Protein AF-A0A164FD07-F1 (afdb_monomer_lite)

Secondary structure (DSSP, 8-state):
-THHHHHHHTT-S-EE--GGGGTT-HHHHHHHHHHSSS-EE-SS-B-TTTSSBGGG-BS-------

Radius of gyration: 12.45 Å; chains: 1; bounding box: 35×24×26 Å

Foldseek 3Di:
DVCQVVQQVPPDAEEEDDPCCCVPHLVVSLVSQVSHPYAYAFQPDADPVVRHGGSPHHPDDDDDDD

Organism: NCBI:txid35525

Structure (mmCIF, N/CA/C/O backbone):
data_AF-A0A164FD07-F1
#
_entry.id   AF-A0A164FD07-F1
#
loop_
_atom_site.group_PDB
_atom_site.id
_atom_site.type_symbol
_atom_site.label_atom_id
_atom_site.label_alt_id
_atom_site.label_comp_id
_atom_site.label_asym_id
_atom_site.label_entity_id
_atom_site.label_seq_id
_atom_site.pdbx_PDB_ins_code
_atom_site.Cartn_x
_atom_site.Cartn_y
_atom_site.Cartn_z
_atom_site.occupancy
_atom_site.B_iso_or_equiv
_atom_site.auth_seq_id
_atom_site.auth_comp_id
_atom_site.auth_asym_id
_atom_site.auth_atom_id
_atom_site.pdbx_PDB_model_num
ATOM 1 N N . GLU A 1 1 ? 6.803 10.283 9.286 1.00 61.09 1 GLU A N 1
ATOM 2 C CA . GLU A 1 1 ? 6.273 9.936 10.624 1.00 61.09 1 GLU A CA 1
ATOM 3 C C . GLU A 1 1 ? 4.999 10.692 10.991 1.00 61.09 1 GLU A C 1
ATOM 5 O O . GLU A 1 1 ? 4.057 10.048 11.417 1.00 61.09 1 GLU A O 1
ATOM 10 N N . GLN A 1 2 ? 4.914 12.008 10.758 1.00 85.19 2 GLN A N 1
ATOM 11 C CA . GLN A 1 2 ? 3.768 12.850 11.163 1.00 85.19 2 GLN A CA 1
ATOM 12 C C . GLN A 1 2 ? 2.377 12.336 10.723 1.00 85.19 2 GLN A C 1
ATOM 14 O O . GLN A 1 2 ? 1.426 12.426 11.491 1.00 85.19 2 GLN A O 1
ATOM 19 N N . MET A 1 3 ? 2.250 11.780 9.511 1.00 93.25 3 MET A N 1
ATOM 20 C CA . MET A 1 3 ? 0.945 11.385 8.954 1.00 93.25 3 MET A CA 1
ATOM 21 C C . MET A 1 3 ? 0.397 10.063 9.497 1.00 93.25 3 MET A C 1
ATOM 23 O O . MET A 1 3 ? -0.817 9.907 9.582 1.00 93.25 3 MET A O 1
ATOM 27 N N . VAL A 1 4 ? 1.261 9.113 9.866 1.00 95.56 4 VAL A N 1
ATOM 28 C CA . VAL A 1 4 ? 0.832 7.751 10.233 1.00 95.56 4 VAL A CA 1
ATOM 29 C C . VAL A 1 4 ? -0.149 7.749 11.417 1.00 95.56 4 VAL A C 1
ATOM 31 O O . VAL A 1 4 ? -1.209 7.138 11.283 1.00 95.56 4 VAL A O 1
ATOM 34 N N . PRO A 1 5 ? 0.106 8.469 12.533 1.00 96.25 5 PRO A N 1
ATOM 35 C CA . PRO A 1 5 ? -0.843 8.527 13.646 1.00 96.25 5 PRO A CA 1
ATOM 36 C C . PRO A 1 5 ? -2.219 9.070 13.246 1.00 96.25 5 PRO A C 1
ATOM 38 O O . PRO A 1 5 ? -3.236 8.557 13.704 1.00 96.25 5 PRO A O 1
ATOM 41 N N . VAL A 1 6 ? -2.254 10.084 12.374 1.00 96.88 6 VAL A N 1
ATOM 42 C CA . VAL A 1 6 ? -3.505 10.697 11.908 1.00 96.88 6 VAL A CA 1
ATOM 43 C C . VAL A 1 6 ? -4.276 9.714 11.033 1.00 96.88 6 VAL A C 1
ATOM 45 O O . VAL A 1 6 ? -5.448 9.467 11.289 1.00 96.88 6 VAL A O 1
ATOM 48 N N . LEU A 1 7 ? -3.611 9.095 10.054 1.00 97.00 7 LEU A N 1
ATOM 49 C CA . LEU A 1 7 ? -4.234 8.124 9.150 1.00 97.00 7 LEU A CA 1
ATOM 50 C C . LEU A 1 7 ? -4.806 6.921 9.913 1.00 97.00 7 LEU A C 1
ATOM 52 O O . LEU A 1 7 ? -5.920 6.483 9.628 1.00 97.00 7 LEU A O 1
ATOM 56 N N . ASN A 1 8 ? -4.093 6.439 10.931 1.00 97.69 8 ASN A N 1
ATOM 57 C CA . ASN A 1 8 ? -4.559 5.342 11.780 1.00 97.69 8 ASN A CA 1
ATOM 58 C C . ASN A 1 8 ? -5.792 5.722 12.617 1.00 97.69 8 ASN A C 1
ATOM 60 O O . ASN A 1 8 ? -6.604 4.855 12.934 1.00 97.69 8 ASN A O 1
ATOM 64 N N . ALA A 1 9 ? -5.963 7.005 12.948 1.00 97.44 9 ALA A N 1
ATOM 65 C CA . ALA A 1 9 ? -7.130 7.512 13.668 1.00 97.44 9 ALA A CA 1
ATOM 66 C C . ALA A 1 9 ? -8.340 7.798 12.755 1.00 97.44 9 ALA A C 1
ATOM 68 O O . ALA A 1 9 ? -9.454 7.955 13.252 1.00 97.44 9 ALA A O 1
ATOM 69 N N . CYS A 1 10 ? -8.155 7.849 11.432 1.00 97.25 10 CYS A N 1
ATOM 70 C CA . CYS A 1 10 ? -9.214 8.189 10.475 1.00 97.25 10 CYS A CA 1
ATOM 71 C C . CYS A 1 10 ? -10.184 7.038 10.159 1.00 97.25 10 CYS A C 1
ATOM 73 O O . CYS A 1 10 ? -11.144 7.255 9.424 1.00 97.25 10 CYS A O 1
ATOM 75 N N . GLY A 1 11 ? -9.948 5.826 10.673 1.00 95.50 11 GLY A N 1
ATOM 76 C CA . GLY A 1 11 ? -10.805 4.672 10.385 1.00 95.50 11 GLY A CA 1
ATOM 77 C C . GLY A 1 11 ? -10.799 4.274 8.906 1.00 95.50 11 GLY A C 1
ATOM 78 O O . GLY A 1 11 ? -11.837 3.906 8.367 1.00 95.50 11 GLY A O 1
ATOM 79 N N . ILE A 1 12 ? -9.646 4.384 8.241 1.00 96.88 12 ILE A N 1
ATOM 80 C CA . ILE A 1 12 ? -9.466 4.015 6.831 1.00 96.88 12 ILE A CA 1
ATOM 81 C C . ILE A 1 12 ? -9.616 2.498 6.676 1.00 96.88 12 ILE A C 1
ATOM 83 O O . ILE A 1 12 ? -8.987 1.732 7.401 1.00 96.88 12 ILE A O 1
ATOM 87 N N . GLN A 1 13 ? -10.418 2.051 5.708 1.00 96.31 13 GLN A N 1
ATOM 88 C CA . GLN A 1 13 ? -10.591 0.620 5.431 1.00 96.31 13 GLN A CA 1
ATOM 89 C C . GLN A 1 13 ? -9.568 0.066 4.444 1.00 96.31 13 GLN A C 1
ATOM 91 O O . GLN A 1 13 ? -9.189 -1.099 4.534 1.00 96.31 13 GLN A O 1
ATOM 96 N N . CYS A 1 14 ? -9.133 0.887 3.490 1.00 96.88 14 CYS A N 1
ATOM 97 C CA . CYS A 1 14 ? -8.030 0.582 2.589 1.00 96.88 14 CYS A CA 1
ATOM 98 C C . CYS A 1 14 ? -7.489 1.863 1.954 1.00 96.88 14 CYS A C 1
ATOM 100 O O . CYS A 1 14 ? -8.193 2.871 1.871 1.00 96.88 14 CYS A O 1
ATOM 102 N N . ALA A 1 15 ? -6.251 1.796 1.479 1.00 97.56 15 ALA A N 1
ATOM 103 C CA . ALA A 1 15 ? -5.642 2.828 0.654 1.00 97.56 15 ALA A CA 1
ATOM 104 C C . ALA A 1 15 ? -5.029 2.206 -0.605 1.00 97.56 15 ALA A C 1
ATOM 106 O O . ALA A 1 15 ? -4.779 1.002 -0.667 1.00 97.56 15 ALA A O 1
ATOM 107 N N . VAL A 1 16 ? -4.788 3.026 -1.622 1.00 97.88 16 VAL A N 1
ATOM 108 C CA . VAL A 1 16 ? -4.117 2.632 -2.866 1.00 97.88 16 VAL A CA 1
ATOM 109 C C . VAL A 1 16 ? -2.872 3.494 -2.984 1.00 97.88 16 VAL A C 1
ATOM 111 O O . VAL A 1 16 ? -2.964 4.700 -2.756 1.00 97.88 16 VAL A O 1
ATOM 114 N N . TYR A 1 17 ? -1.727 2.902 -3.325 1.00 97.62 17 TYR A N 1
ATOM 115 C CA . TYR A 1 17 ? -0.518 3.699 -3.527 1.00 97.62 17 TYR A CA 1
ATOM 116 C C . TYR A 1 17 ? -0.699 4.657 -4.712 1.00 97.62 17 TYR A C 1
ATOM 118 O O . TYR A 1 17 ? -1.097 4.255 -5.809 1.00 97.62 17 TYR A O 1
ATOM 126 N N . GLY A 1 18 ? -0.389 5.927 -4.486 1.00 96.44 18 GLY A N 1
ATOM 127 C CA . GLY A 1 18 ? -0.258 6.955 -5.503 1.00 96.44 18 GLY A CA 1
ATOM 128 C C . GLY A 1 18 ? 1.167 7.040 -6.047 1.00 96.44 18 GLY A C 1
ATOM 129 O O . GLY A 1 18 ? 2.103 6.429 -5.542 1.00 96.44 18 GLY A O 1
ATOM 130 N N . ASN A 1 19 ? 1.358 7.850 -7.085 1.00 96.19 19 ASN A N 1
ATOM 131 C CA . ASN A 1 19 ? 2.671 8.032 -7.707 1.00 96.19 19 ASN A CA 1
ATOM 132 C C . ASN A 1 19 ? 3.709 8.661 -6.755 1.00 96.19 19 ASN A C 1
ATOM 134 O O . ASN A 1 19 ? 4.879 8.309 -6.831 1.00 96.19 19 ASN A O 1
ATOM 138 N N . HIS A 1 20 ? 3.289 9.553 -5.853 1.00 96.75 20 HIS A N 1
ATOM 139 C CA . HIS A 1 20 ? 4.191 10.228 -4.910 1.00 96.75 20 HIS A CA 1
ATOM 140 C C . HIS A 1 20 ? 4.572 9.381 -3.689 1.00 96.75 20 HIS A C 1
ATOM 142 O O . HIS A 1 20 ? 5.508 9.718 -2.966 1.00 96.75 20 HIS A O 1
ATOM 148 N N . ASP A 1 21 ? 3.903 8.248 -3.464 1.00 95.81 21 ASP A N 1
ATOM 149 C CA . ASP A 1 21 ? 4.293 7.320 -2.398 1.00 95.81 21 ASP A CA 1
ATOM 150 C C . ASP A 1 21 ? 5.683 6.705 -2.654 1.00 95.81 21 ASP A C 1
ATOM 152 O O . ASP A 1 21 ? 6.361 6.264 -1.725 1.00 95.81 21 ASP A O 1
ATOM 156 N N . PHE A 1 22 ? 6.144 6.748 -3.908 1.00 95.44 22 PHE A N 1
ATOM 157 C CA . PHE A 1 22 ? 7.428 6.223 -4.366 1.00 95.44 22 PHE A CA 1
ATOM 158 C C . PHE A 1 22 ? 8.592 7.221 -4.277 1.00 95.44 22 PHE A C 1
ATOM 160 O O . PHE A 1 22 ? 9.739 6.819 -4.473 1.00 95.44 22 PHE A O 1
ATOM 167 N N . ASP A 1 23 ? 8.337 8.493 -3.950 1.00 97.12 23 ASP A N 1
ATOM 168 C CA . ASP A 1 23 ? 9.335 9.577 -4.016 1.00 97.12 23 ASP A CA 1
ATOM 169 C C . ASP A 1 23 ? 10.572 9.340 -3.132 1.00 97.12 23 ASP A C 1
ATOM 171 O O . ASP A 1 23 ? 11.646 9.882 -3.391 1.00 97.12 23 ASP A O 1
ATOM 175 N N . PHE A 1 24 ? 10.433 8.520 -2.087 1.00 95.81 24 PHE A N 1
ATOM 176 C CA . PHE A 1 24 ? 11.500 8.201 -1.132 1.00 95.81 24 PHE A CA 1
ATOM 177 C C . PHE A 1 24 ? 12.002 6.755 -1.246 1.00 95.81 24 PHE A C 1
ATOM 179 O O . PHE A 1 24 ? 12.717 6.282 -0.364 1.00 95.81 24 PHE A O 1
ATOM 186 N N . GLY A 1 25 ? 11.633 6.054 -2.320 1.00 95.50 25 GLY A N 1
ATOM 187 C CA . GLY A 1 25 ? 12.003 4.663 -2.552 1.00 95.50 25 GLY A CA 1
ATOM 188 C C . GLY A 1 25 ? 11.100 3.644 -1.849 1.00 95.50 25 GLY A C 1
ATOM 189 O O . GLY A 1 25 ? 10.346 3.949 -0.923 1.00 95.50 25 GLY A O 1
ATOM 190 N N . ILE A 1 26 ? 11.193 2.396 -2.317 1.00 94.88 26 ILE A N 1
ATOM 191 C CA . ILE A 1 26 ? 10.309 1.292 -1.916 1.00 94.88 26 ILE A CA 1
ATOM 192 C C . ILE A 1 26 ? 10.489 0.902 -0.451 1.00 94.88 26 ILE A C 1
ATOM 194 O O . ILE A 1 26 ? 9.502 0.641 0.227 1.00 94.88 26 ILE A O 1
ATOM 198 N N . GLU A 1 27 ? 11.717 0.917 0.064 1.00 95.31 27 GLU A N 1
ATOM 199 C CA . GLU A 1 27 ? 11.987 0.566 1.463 1.00 95.31 27 GLU A CA 1
ATOM 200 C C . GLU A 1 27 ? 11.263 1.510 2.430 1.00 95.31 27 GLU A C 1
ATOM 202 O O . GLU A 1 27 ? 10.590 1.067 3.361 1.00 95.31 27 GLU A O 1
ATOM 207 N N . VAL A 1 28 ? 11.336 2.820 2.172 1.00 95.62 28 VAL A N 1
ATOM 208 C CA . VAL A 1 28 ? 10.662 3.840 2.986 1.00 95.62 28 VAL A CA 1
ATOM 209 C C . VAL A 1 28 ? 9.145 3.733 2.844 1.00 95.62 28 VAL A C 1
ATOM 211 O O . VAL A 1 28 ? 8.425 3.874 3.835 1.00 95.62 28 VAL A O 1
ATOM 214 N N . LEU A 1 29 ? 8.649 3.472 1.631 1.00 95.75 29 LEU A N 1
ATOM 215 C CA . LEU A 1 29 ? 7.229 3.224 1.394 1.00 95.75 29 LEU A CA 1
ATOM 216 C C . LEU A 1 29 ? 6.731 2.031 2.218 1.00 95.75 29 LEU A C 1
ATOM 218 O O . LEU A 1 29 ? 5.760 2.166 2.959 1.00 95.75 29 LEU A O 1
ATOM 222 N N . MET A 1 30 ? 7.427 0.896 2.151 1.00 95.56 30 MET A N 1
ATOM 223 C CA . MET A 1 30 ? 7.064 -0.317 2.883 1.00 95.56 30 MET A CA 1
ATOM 224 C C . MET A 1 30 ? 7.080 -0.095 4.396 1.00 95.56 30 MET A C 1
ATOM 226 O O . MET A 1 30 ? 6.133 -0.488 5.071 1.00 95.56 30 MET A O 1
ATOM 230 N N . GLN A 1 31 ? 8.082 0.610 4.932 1.00 96.25 31 GLN A N 1
ATOM 231 C CA . GLN A 1 31 ? 8.115 0.976 6.354 1.00 96.25 31 GLN A CA 1
ATOM 232 C C . GLN A 1 31 ? 6.893 1.809 6.766 1.00 96.25 31 GLN A C 1
ATOM 234 O O . GLN A 1 31 ? 6.294 1.569 7.814 1.00 96.25 31 GLN A O 1
ATOM 239 N N . ARG A 1 32 ? 6.493 2.787 5.942 1.00 95.69 32 ARG A N 1
ATOM 240 C CA . ARG A 1 32 ? 5.321 3.634 6.217 1.00 95.69 32 ARG A CA 1
ATOM 241 C C . ARG A 1 32 ? 4.017 2.851 6.100 1.00 95.69 32 ARG A C 1
ATOM 243 O O . ARG A 1 32 ? 3.160 3.006 6.965 1.00 95.69 32 ARG A O 1
ATOM 250 N N . ALA A 1 33 ? 3.883 2.004 5.083 1.00 96.19 33 ALA A N 1
ATOM 251 C CA . ALA A 1 33 ? 2.720 1.147 4.889 1.00 96.19 33 ALA A CA 1
ATOM 252 C C . ALA A 1 33 ? 2.551 0.165 6.061 1.00 96.19 33 ALA A C 1
ATOM 254 O O . ALA A 1 33 ? 1.462 0.060 6.622 1.00 96.19 33 ALA A O 1
ATOM 255 N N . GLN A 1 34 ? 3.637 -0.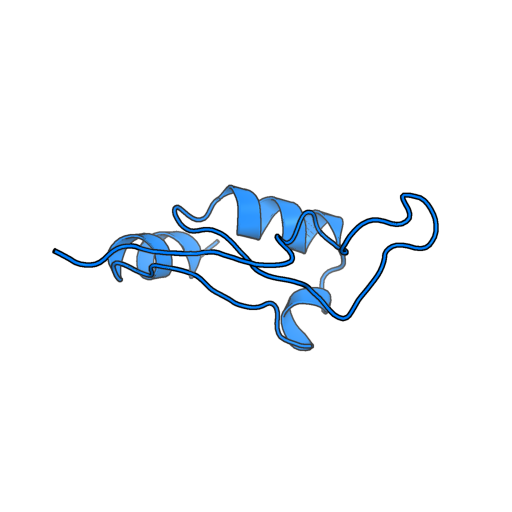471 6.511 1.00 96.44 34 GLN A N 1
ATOM 256 C CA . GLN A 1 34 ? 3.636 -1.368 7.675 1.00 96.44 34 GLN A CA 1
ATOM 257 C C . GLN A 1 34 ? 3.319 -0.648 8.996 1.00 96.44 34 GLN A C 1
ATOM 259 O O . GLN A 1 34 ? 2.807 -1.269 9.923 1.00 96.44 34 GLN A O 1
ATOM 264 N N . ALA A 1 35 ? 3.589 0.657 9.092 1.00 96.94 35 ALA A N 1
ATOM 265 C CA . ALA A 1 35 ? 3.242 1.463 10.262 1.00 96.94 35 ALA A CA 1
ATOM 266 C C . ALA A 1 35 ? 1.761 1.904 10.291 1.00 96.94 35 ALA A C 1
ATOM 268 O O . ALA A 1 35 ? 1.283 2.402 11.317 1.00 96.94 35 ALA A O 1
ATOM 269 N N . THR A 1 36 ? 1.024 1.747 9.186 1.00 97.31 36 THR A N 1
ATOM 270 C CA . THR A 1 36 ? -0.415 2.044 9.134 1.00 97.31 36 THR A CA 1
ATOM 271 C C . THR A 1 36 ? -1.272 0.843 9.540 1.00 97.31 36 THR A C 1
ATOM 273 O O . THR A 1 36 ? -0.859 -0.303 9.398 1.00 97.31 36 THR A O 1
ATOM 276 N N . THR A 1 37 ? -2.481 1.087 10.049 1.00 97.06 37 THR A N 1
ATOM 277 C CA . THR A 1 37 ? -3.391 0.040 10.561 1.00 97.06 37 THR A CA 1
ATOM 278 C C . THR A 1 37 ? -4.376 -0.499 9.521 1.00 97.06 37 THR A C 1
ATOM 280 O O . THR A 1 37 ? -5.283 -1.258 9.863 1.00 97.06 37 THR A O 1
ATOM 283 N N . PHE A 1 38 ? -4.211 -0.128 8.253 1.00 96.75 38 PHE A N 1
ATOM 284 C CA . PHE A 1 38 ? -5.093 -0.501 7.151 1.00 96.75 38 PHE A CA 1
ATOM 285 C C . PHE A 1 38 ? -4.295 -1.074 5.971 1.00 96.75 38 PHE A C 1
ATOM 287 O O . PHE A 1 38 ? -3.115 -0.765 5.802 1.00 96.75 38 PHE A O 1
ATOM 294 N N . PRO A 1 3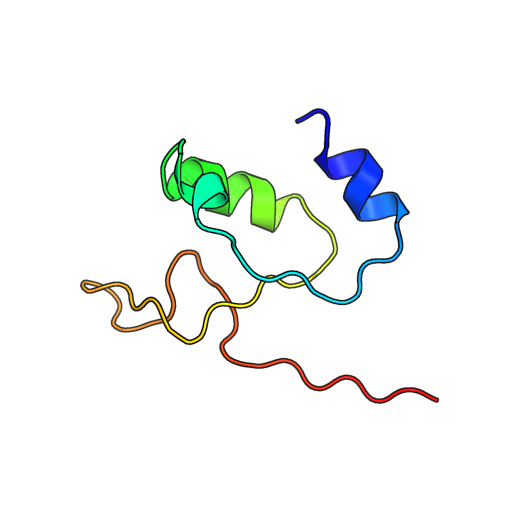9 ? -4.912 -1.931 5.141 1.00 97.19 39 PRO A N 1
ATOM 295 C CA . PRO A 1 39 ? -4.244 -2.519 3.989 1.00 97.19 39 PRO A CA 1
ATOM 296 C C . PRO A 1 39 ? -4.034 -1.509 2.854 1.00 97.19 39 PRO A C 1
ATOM 298 O O . PRO A 1 39 ? -4.912 -0.697 2.550 1.00 97.19 39 PRO A O 1
ATOM 301 N N . TRP A 1 40 ? -2.904 -1.660 2.164 1.00 98.12 40 TRP A N 1
ATOM 302 C CA . TRP A 1 40 ? -2.590 -0.956 0.923 1.00 98.12 40 TRP A CA 1
ATOM 303 C C . TRP A 1 40 ? -2.792 -1.861 -0.292 1.00 98.12 40 TRP A C 1
ATOM 305 O O . TRP A 1 40 ? -2.479 -3.057 -0.255 1.00 98.12 40 TRP A O 1
ATOM 315 N N . LEU A 1 41 ? -3.324 -1.291 -1.372 1.00 98.25 41 LEU A N 1
ATOM 316 C CA . LEU A 1 41 ? -3.596 -1.990 -2.622 1.00 98.25 41 LEU A CA 1
ATOM 317 C C . LEU A 1 41 ? -2.620 -1.582 -3.728 1.00 98.25 41 LEU A C 1
ATOM 319 O O . LEU A 1 41 ? -2.264 -0.411 -3.873 1.00 98.25 41 LEU A O 1
ATOM 323 N N . MET A 1 42 ? -2.251 -2.570 -4.540 1.00 97.69 42 MET A N 1
ATOM 324 C CA . MET A 1 42 ? -1.494 -2.420 -5.780 1.00 97.69 42 MET A CA 1
ATOM 325 C C . MET A 1 42 ? -1.874 -3.564 -6.719 1.00 97.69 42 MET A C 1
ATOM 327 O O . MET A 1 42 ? -1.661 -4.727 -6.388 1.00 97.69 42 MET A O 1
ATOM 331 N N . SER A 1 43 ? -2.444 -3.260 -7.885 1.00 97.19 43 SER A N 1
ATOM 332 C CA . SER A 1 43 ? -2.848 -4.284 -8.866 1.00 97.19 43 SER A CA 1
ATOM 333 C C . SER A 1 43 ? -2.162 -4.138 -10.223 1.00 97.19 43 SER A C 1
ATOM 335 O O . SER A 1 43 ? -2.157 -5.083 -11.008 1.00 97.19 43 SER A O 1
ATOM 337 N N . ASN A 1 44 ? -1.576 -2.972 -10.503 1.00 96.69 44 ASN A N 1
ATOM 338 C CA . ASN A 1 44 ? -1.080 -2.598 -11.826 1.00 96.69 44 ASN A CA 1
ATOM 339 C C . ASN A 1 44 ? 0.433 -2.337 -11.885 1.00 96.69 44 ASN A C 1
ATOM 341 O O . ASN A 1 44 ? 0.957 -2.153 -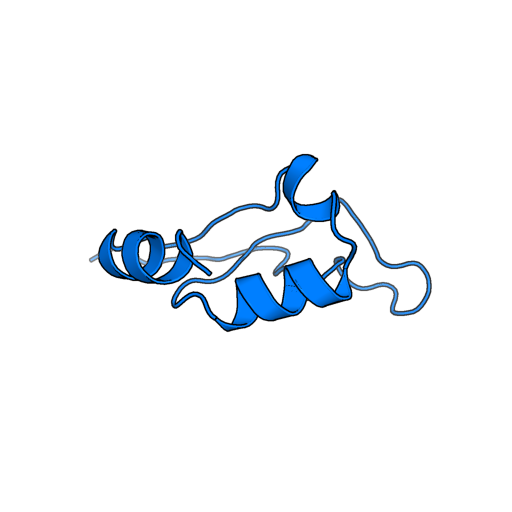12.982 1.00 96.69 44 ASN A O 1
ATOM 345 N N . VAL A 1 45 ? 1.137 -2.337 -10.750 1.00 96.69 45 VAL A N 1
ATOM 346 C CA . VAL A 1 45 ? 2.604 -2.254 -10.710 1.00 96.69 45 VAL A CA 1
ATOM 347 C C . VAL A 1 45 ? 3.162 -3.550 -10.140 1.00 96.69 45 VAL A C 1
ATOM 349 O O . VAL A 1 45 ? 2.878 -3.919 -8.999 1.00 96.69 45 VAL A O 1
ATOM 352 N N . ILE A 1 46 ? 3.946 -4.246 -10.960 1.00 96.62 46 ILE A N 1
ATOM 353 C CA . ILE A 1 46 ? 4.519 -5.556 -10.656 1.00 96.62 46 ILE A CA 1
ATOM 354 C C . ILE A 1 46 ? 6.019 -5.400 -10.443 1.00 96.62 46 ILE A C 1
ATOM 356 O O . ILE A 1 46 ? 6.709 -4.790 -11.258 1.00 96.62 46 ILE A O 1
ATOM 360 N N . ASP A 1 47 ? 6.516 -5.969 -9.352 1.00 95.00 47 ASP A N 1
ATOM 361 C CA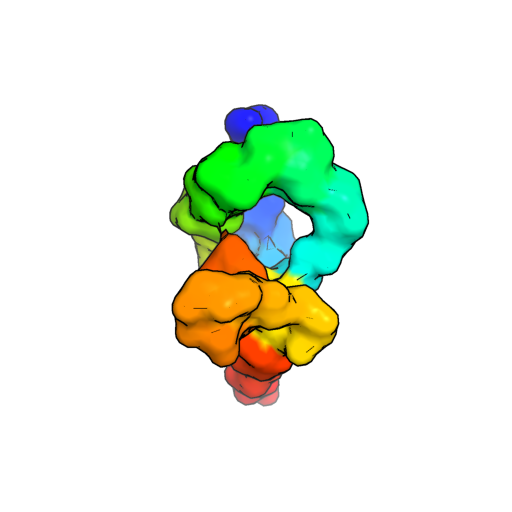 . ASP A 1 47 ? 7.941 -6.096 -9.093 1.00 95.00 47 ASP A CA 1
ATOM 362 C C . ASP A 1 47 ? 8.544 -7.152 -10.035 1.00 95.00 47 ASP A C 1
ATOM 364 O O . ASP A 1 47 ? 8.079 -8.294 -10.120 1.00 95.00 47 ASP A O 1
ATOM 368 N N . ASN A 1 48 ? 9.581 -6.756 -10.773 1.00 95.19 48 ASN A N 1
ATOM 369 C CA . ASN A 1 48 ? 10.235 -7.597 -11.770 1.00 95.19 48 ASN A CA 1
ATOM 370 C C . ASN A 1 48 ? 10.987 -8.785 -11.153 1.00 95.19 48 ASN A C 1
ATOM 372 O O . ASN A 1 48 ? 11.108 -9.819 -11.816 1.00 95.19 48 ASN A O 1
ATOM 376 N N . GLU A 1 49 ? 11.467 -8.654 -9.915 1.00 94.50 49 GLU A N 1
ATOM 377 C CA . GLU A 1 49 ? 12.206 -9.706 -9.214 1.00 94.50 49 GLU A CA 1
ATOM 378 C C . GLU A 1 49 ? 11.247 -10.746 -8.640 1.00 94.50 49 GLU A C 1
ATOM 380 O O . GLU A 1 49 ? 11.378 -11.944 -8.897 1.00 94.50 49 GLU A O 1
ATOM 385 N N . THR A 1 50 ? 10.237 -10.289 -7.899 1.00 94.00 50 THR A N 1
ATOM 386 C CA . THR A 1 50 ? 9.319 -11.184 -7.182 1.00 94.00 50 THR A CA 1
ATOM 387 C C . THR A 1 50 ? 8.125 -11.635 -8.021 1.00 94.00 50 THR A C 1
ATOM 389 O O . THR A 1 50 ? 7.451 -12.600 -7.653 1.00 94.00 50 THR A O 1
ATOM 392 N N . ARG A 1 51 ? 7.845 -10.955 -9.144 1.00 95.56 51 ARG A N 1
ATOM 393 C CA . ARG A 1 51 ? 6.639 -11.130 -9.979 1.00 95.56 51 ARG A CA 1
ATOM 394 C C . ARG A 1 51 ? 5.327 -10.947 -9.205 1.00 95.56 51 ARG A C 1
ATOM 396 O O . ARG A 1 51 ? 4.287 -11.461 -9.616 1.00 95.56 51 ARG A O 1
ATOM 403 N N . ARG A 1 52 ? 5.370 -10.225 -8.086 1.00 94.94 52 ARG A N 1
ATOM 404 C CA . ARG A 1 52 ? 4.222 -9.893 -7.229 1.00 94.94 52 ARG A CA 1
ATOM 405 C C . ARG A 1 52 ? 3.927 -8.394 -7.307 1.00 94.94 52 ARG A C 1
ATOM 407 O O . ARG A 1 52 ? 4.750 -7.649 -7.843 1.00 94.94 52 ARG A O 1
ATOM 414 N N . PRO A 1 53 ? 2.772 -7.926 -6.807 1.00 96.12 53 PRO A N 1
ATOM 415 C CA . PRO A 1 53 ? 2.540 -6.496 -6.688 1.00 96.12 53 PRO A CA 1
ATOM 416 C C . PRO A 1 53 ? 3.641 -5.803 -5.887 1.00 96.12 53 PRO A C 1
ATOM 418 O O . PRO A 1 53 ? 4.114 -6.326 -4.874 1.00 96.12 53 PRO A O 1
ATOM 421 N N . LEU A 1 54 ? 4.036 -4.623 -6.352 1.00 95.88 54 LEU A N 1
ATOM 422 C CA . LEU A 1 54 ? 5.097 -3.837 -5.736 1.00 95.88 54 LEU A CA 1
ATOM 423 C C . LEU A 1 54 ? 4.730 -3.407 -4.302 1.00 95.88 54 LEU A C 1
ATOM 425 O O . LEU A 1 54 ? 3.560 -3.158 -3.998 1.00 95.88 54 LEU A O 1
ATOM 429 N N . ALA A 1 55 ? 5.747 -3.291 -3.439 1.00 94.50 55 ALA A N 1
ATOM 430 C CA . ALA A 1 55 ? 5.630 -2.819 -2.053 1.00 94.50 55 ALA A CA 1
ATOM 431 C C . ALA A 1 55 ? 4.586 -3.586 -1.214 1.00 94.50 55 ALA A C 1
ATOM 433 O O . ALA A 1 55 ? 3.853 -2.989 -0.423 1.00 94.50 55 ALA A O 1
ATOM 434 N N . GLU A 1 56 ? 4.491 -4.904 -1.428 1.00 93.56 56 GLU A N 1
ATOM 435 C CA . GLU A 1 56 ? 3.576 -5.817 -0.719 1.00 93.56 56 GLU A CA 1
ATOM 436 C C . GLU A 1 56 ? 2.084 -5.439 -0.825 1.00 93.56 56 GLU A C 1
ATOM 438 O O . GLU A 1 56 ? 1.256 -5.901 -0.036 1.00 93.56 56 GLU A O 1
ATOM 443 N N . GLY A 1 57 ? 1.714 -4.618 -1.814 1.00 95.94 57 GLY A N 1
ATOM 444 C CA . GLY A 1 57 ? 0.325 -4.225 -2.019 1.00 95.94 57 GLY A CA 1
ATOM 445 C C . GLY A 1 57 ? -0.564 -5.427 -2.348 1.00 95.94 57 GLY A C 1
ATOM 446 O O . GLY A 1 57 ? -0.188 -6.333 -3.092 1.00 95.94 57 GLY A O 1
ATOM 447 N N . LYS A 1 58 ? -1.784 -5.452 -1.809 1.00 96.75 58 LYS A N 1
ATOM 448 C CA . LYS A 1 58 ? -2.762 -6.489 -2.168 1.00 96.75 58 LYS A CA 1
ATOM 449 C C . LYS A 1 58 ? -3.390 -6.158 -3.525 1.00 96.75 58 LYS A C 1
ATOM 451 O O . LYS A 1 58 ? -3.740 -5.008 -3.778 1.00 96.75 58 LYS A O 1
ATOM 456 N N . CYS A 1 59 ? -3.618 -7.163 -4.372 1.00 97.06 59 CYS A N 1
ATOM 457 C CA . CYS A 1 59 ? -4.326 -6.955 -5.644 1.00 97.06 59 CYS A CA 1
ATOM 458 C C . CYS A 1 59 ? -5.793 -6.549 -5.446 1.00 97.06 59 CYS A C 1
ATOM 460 O O . CYS A 1 59 ? -6.352 -5.815 -6.256 1.00 97.06 59 CYS A O 1
ATOM 462 N N . SER A 1 60 ? -6.429 -7.062 -4.392 1.00 96.69 60 SER A N 1
ATOM 463 C CA . SER A 1 60 ? -7.848 -6.863 -4.106 1.00 96.69 60 SER A CA 1
ATOM 464 C C . SER A 1 60 ? -8.127 -6.994 -2.612 1.00 96.69 60 SER A C 1
ATOM 466 O O . SER A 1 60 ? -7.442 -7.738 -1.906 1.00 96.69 60 SER A O 1
ATOM 468 N N . LEU A 1 61 ? -9.181 -6.327 -2.153 1.00 96.50 61 LEU A N 1
ATOM 469 C CA . LEU A 1 61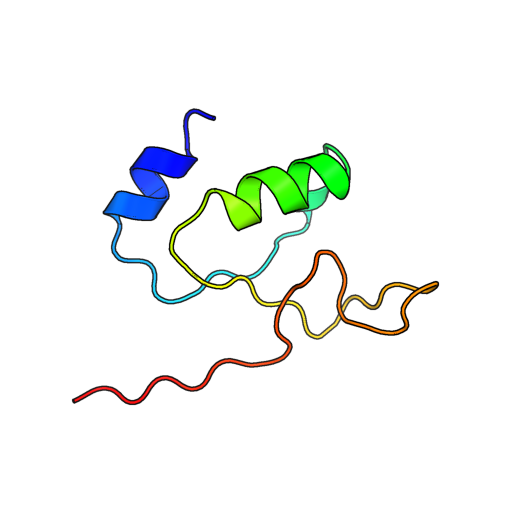 ? -9.745 -6.467 -0.817 1.00 96.50 61 LEU A CA 1
ATOM 470 C C . LEU A 1 61 ? -11.268 -6.516 -0.942 1.00 96.50 61 LEU A C 1
ATOM 472 O O . LEU A 1 61 ? -11.856 -5.656 -1.592 1.00 96.50 61 LEU A O 1
ATOM 476 N N . VAL A 1 62 ? -11.889 -7.519 -0.326 1.00 96.06 62 VAL A N 1
ATOM 477 C CA . VAL A 1 62 ? -13.346 -7.628 -0.199 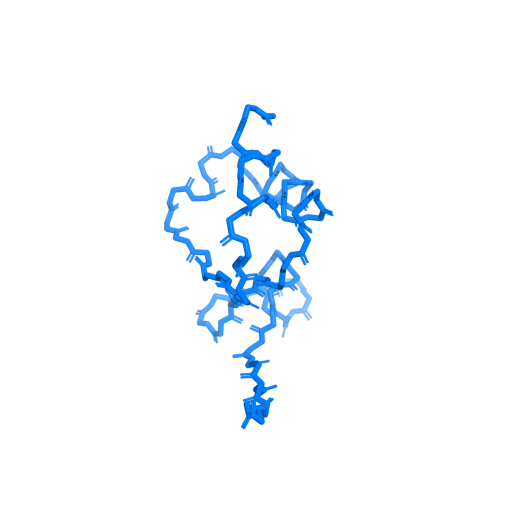1.00 96.06 62 VAL A CA 1
ATOM 478 C C . VAL A 1 62 ? -13.690 -7.337 1.255 1.00 96.06 62 VAL A C 1
ATOM 480 O O . VAL A 1 62 ? -13.059 -7.895 2.153 1.00 96.06 62 VAL A O 1
ATOM 483 N N . ILE A 1 63 ? -14.639 -6.430 1.475 1.00 93.88 63 ILE A N 1
ATOM 484 C CA . ILE A 1 63 ? -15.123 -6.053 2.802 1.00 93.88 63 ILE A CA 1
ATOM 485 C C . ILE A 1 63 ? -16.625 -6.285 2.810 1.00 93.88 63 ILE A C 1
ATOM 487 O O . ILE A 1 63 ? -17.346 -5.660 2.030 1.00 93.88 63 ILE A O 1
ATOM 491 N N . ASP A 1 64 ? -17.074 -7.163 3.698 1.00 93.12 64 ASP A N 1
ATOM 492 C CA . ASP A 1 64 ? -18.489 -7.337 3.984 1.00 93.12 64 ASP A CA 1
ATOM 493 C C . ASP A 1 64 ? -18.911 -6.288 5.012 1.00 93.12 64 ASP A C 1
ATOM 495 O O . ASP A 1 64 ? -18.355 -6.201 6.109 1.00 93.12 64 ASP A O 1
ATOM 499 N N . TRP A 1 65 ? -19.877 -5.462 4.630 1.00 86.12 65 TRP A N 1
ATOM 500 C CA . TRP A 1 65 ? -20.446 -4.433 5.490 1.00 86.12 65 TRP A CA 1
ATOM 501 C C . TRP A 1 65 ? -21.772 -4.946 6.052 1.00 86.12 65 TRP A C 1
ATOM 503 O O . TRP A 1 65 ? -22.682 -5.263 5.283 1.00 86.12 65 TRP A O 1
ATOM 513 N N . HIS A 1 66 ? -21.858 -5.050 7.378 1.00 70.88 66 HIS A N 1
ATOM 514 C CA . HIS A 1 66 ? -23.084 -5.363 8.116 1.00 70.88 66 HIS A CA 1
ATOM 515 C C . HIS A 1 66 ? -23.711 -4.095 8.689 1.00 70.88 66 HIS A C 1
ATOM 517 O O . HIS A 1 66 ? -22.943 -3.246 9.198 1.00 70.88 66 HIS A O 1
#

pLDDT: mean 94.94, std 5.61, range [61.09, 98.25]

InterPro domains:
  IPR006179 5'-Nucleotidase/apyrase [PTHR11575] (1-65)
  IPR029052 Metallo-dependent phosphatase-like [G3DSA:3.60.21.10] (1-66)
  IPR029052 Metallo-dependent phosphatase-like [SSF56300] (2-64)

Sequence (66 aa):
EQMVPVLNACGIQCAVYGNHDFDFGIEVLMQRAQATTFPWLMSNVIDNETRRPLAEGKCSLVIDWH